Protein AF-A0A7V0QGI5-F1 (afdb_monomer)

Foldseek 3Di:
DDDPDPCQD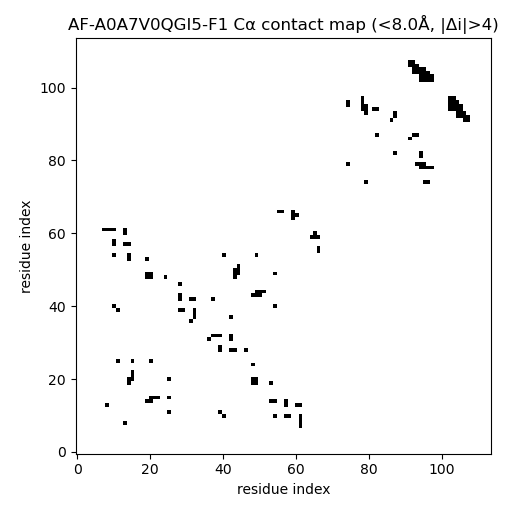DLLNLCCVVVLAHPVLQVVLVVVCVVPVDDSLVSCCVVVSHPPVSSVCSVCVSVVHDPDPPVPAPADPVQQVVDDPVRCVVQVWGFRDADPNDTDIDHPDPPPDD

Nearest PDB structures (foldseek):
  5htl-assembly1_B  TM=5.876E-01  e=6.084E-08  Vibrio cholerae
  8pdk-assembly1_A  TM=6.451E-01  e=2.195E-06  Thermus thermophilus HB27
  8pfa-assembly1_B  TM=6.471E-01  e=8.759E-06  Thermus thermophilus HB27
  8pe0-assembly1_B  TM=6.224E-01  e=6.395E-06  Thermus thermophilus HB27
  7lkm-assembly2_B  TM=5.351E-01  e=6.313E-04  Xanthomonas citri pv. citri str. 306

Solvent-accessible surface area (backbone atoms only — not comparable to full-atom values): 7055 Å² total; per-residue (Å²): 141,78,84,83,66,82,76,70,60,49,60,68,58,49,33,41,75,69,64,59,37,52,75,67,57,51,50,53,38,52,55,48,26,72,74,70,72,52,58,59,63,60,42,30,38,75,71,69,51,38,51,73,66,57,46,50,54,32,48,17,67,49,69,73,43,83,78,71,64,68,92,77,54,87,60,56,70,74,37,49,67,74,48,57,72,69,57,29,62,75,70,47,38,44,58,66,43,69,56,96,96,42,75,44,62,48,61,81,56,90,82,73,82,128

Secondary structure (DSSP, 8-state):
-------PPPHHHHHHHTTSS-HHHHHHHHHHHHHH---HHHHHHHTTSS-HHHHHHHHHHHHT-----GGG----HHHHTTS-HHHHHHTTEEEEEEETTEEEEEES-TT---

pLDDT: mean 78.29, std 15.88, range [40.0, 95.06]

Structure (mmCIF, N/CA/C/O backbone):
data_AF-A0A7V0QGI5-F1
#
_entry.id   AF-A0A7V0QGI5-F1
#
loop_
_atom_site.group_PDB
_atom_site.id
_atom_site.type_symbol
_atom_site.label_atom_id
_atom_site.label_alt_id
_atom_site.label_comp_id
_atom_site.label_asym_id
_atom_site.label_entity_id
_atom_site.label_seq_id
_atom_site.pdbx_PDB_ins_code
_atom_site.Cartn_x
_atom_site.Cartn_y
_atom_site.Cartn_z
_atom_site.occupancy
_atom_site.B_iso_or_equiv
_atom_site.auth_seq_id
_atom_site.auth_comp_id
_atom_site.auth_asym_id
_atom_site.auth_atom_id
_atom_site.pdbx_PDB_model_num
ATOM 1 N N . MET A 1 1 ? 14.543 4.431 30.306 1.00 47.09 1 MET A N 1
ATOM 2 C CA . MET A 1 1 ? 13.324 5.080 29.772 1.00 47.09 1 MET A CA 1
ATOM 3 C C . MET A 1 1 ? 13.818 6.060 28.722 1.00 47.09 1 MET A C 1
ATOM 5 O O . MET A 1 1 ? 14.496 6.996 29.104 1.00 47.09 1 MET A O 1
ATOM 9 N N . SER A 1 2 ? 13.704 5.833 27.423 1.00 40.06 2 SER A N 1
ATOM 10 C CA . SER A 1 2 ? 12.760 5.007 26.671 1.00 40.06 2 SER A CA 1
ATOM 11 C C . SER A 1 2 ? 13.480 4.412 25.463 1.00 40.06 2 SER A C 1
ATOM 13 O O . SER A 1 2 ? 14.389 5.036 24.927 1.00 40.06 2 SER A O 1
ATOM 15 N N . GLU A 1 3 ? 13.103 3.199 25.074 1.00 40.00 3 GLU A N 1
ATOM 16 C CA . GLU A 1 3 ? 13.612 2.577 23.857 1.00 40.00 3 GLU A CA 1
ATOM 17 C C . GLU A 1 3 ? 12.951 3.215 22.634 1.00 40.00 3 GLU A C 1
ATOM 19 O O . GLU A 1 3 ? 11.735 3.136 22.447 1.00 40.00 3 GLU A O 1
ATOM 24 N N . GLU A 1 4 ? 13.766 3.855 21.800 1.00 43.16 4 GLU A N 1
ATOM 25 C CA . GLU A 1 4 ? 13.405 4.310 20.461 1.00 43.16 4 GLU A CA 1
ATOM 26 C C . GLU A 1 4 ? 13.224 3.072 19.559 1.00 43.16 4 GLU A C 1
ATOM 28 O O . GLU A 1 4 ? 14.122 2.642 18.836 1.00 43.16 4 GLU A O 1
ATOM 33 N N . GLY A 1 5 ? 12.056 2.431 19.638 1.00 40.50 5 GLY A N 1
ATOM 34 C CA . GLY A 1 5 ? 11.693 1.347 18.731 1.00 40.50 5 GLY A CA 1
ATOM 35 C C . GLY A 1 5 ? 11.689 1.862 17.291 1.00 40.50 5 GLY A C 1
ATOM 36 O O . GLY A 1 5 ? 10.904 2.750 16.965 1.00 40.50 5 GLY A O 1
ATOM 37 N N . SER A 1 6 ? 12.574 1.312 16.451 1.00 42.00 6 SER A N 1
ATOM 38 C CA . SER A 1 6 ? 12.706 1.569 15.009 1.00 42.00 6 SER A CA 1
ATOM 39 C C . SER A 1 6 ? 11.341 1.837 14.359 1.00 42.00 6 SER A C 1
ATOM 41 O O . SER A 1 6 ? 10.531 0.927 14.156 1.00 42.00 6 SER A O 1
ATOM 43 N N . LYS A 1 7 ? 11.035 3.118 14.123 1.00 48.25 7 LYS A N 1
ATOM 44 C CA . LYS A 1 7 ? 9.681 3.587 13.815 1.00 48.25 7 LYS A CA 1
ATOM 45 C C . LYS A 1 7 ? 9.362 3.302 12.347 1.00 48.25 7 LYS A C 1
ATOM 47 O O . LYS A 1 7 ? 9.376 4.202 11.512 1.00 48.25 7 LYS A O 1
ATOM 52 N N . LYS A 1 8 ? 9.079 2.035 12.015 1.00 59.84 8 LYS A N 1
ATOM 53 C CA . LYS A 1 8 ? 8.385 1.690 10.765 1.00 59.84 8 LYS A CA 1
ATOM 54 C C . LYS A 1 8 ? 7.124 2.555 10.705 1.00 59.84 8 LYS A C 1
ATOM 56 O O . LYS A 1 8 ? 6.304 2.504 11.625 1.00 59.84 8 LYS A O 1
ATOM 61 N N . ARG A 1 9 ? 7.003 3.390 9.669 1.00 73.06 9 ARG A N 1
ATOM 62 C CA . ARG A 1 9 ? 5.862 4.302 9.502 1.00 73.06 9 ARG A CA 1
ATOM 63 C C . ARG A 1 9 ? 4.574 3.477 9.500 1.00 73.06 9 ARG A C 1
ATOM 65 O O . ARG A 1 9 ? 4.506 2.447 8.830 1.00 73.06 9 ARG A O 1
ATOM 72 N N . ARG A 1 10 ? 3.574 3.859 10.296 1.00 86.31 10 ARG A N 1
ATOM 73 C CA . ARG A 1 10 ? 2.300 3.128 10.344 1.00 86.31 10 ARG A CA 1
ATOM 74 C C . ARG A 1 10 ? 1.414 3.592 9.194 1.00 86.31 10 ARG A C 1
ATOM 76 O O . ARG A 1 10 ? 1.460 4.760 8.821 1.00 86.31 10 ARG A O 1
ATOM 83 N N . LEU A 1 11 ? 0.577 2.695 8.674 1.00 87.81 11 LEU A N 1
ATOM 84 C CA . LEU A 1 11 ? -0.364 3.000 7.592 1.00 87.81 11 LEU A CA 1
ATOM 85 C C . LEU A 1 11 ? -1.228 4.233 7.914 1.00 87.81 11 LEU A C 1
ATOM 87 O O . LEU A 1 11 ? -1.332 5.139 7.097 1.00 87.81 11 LEU A O 1
ATOM 91 N N . GLY A 1 12 ? -1.780 4.297 9.131 1.00 89.50 12 GLY A N 1
ATOM 92 C CA . GLY A 1 12 ? -2.590 5.433 9.582 1.00 89.50 12 GLY A CA 1
ATOM 93 C C . GLY A 1 12 ? -1.832 6.764 9.596 1.00 89.50 12 GLY A C 1
ATOM 94 O O . GLY A 1 12 ? -2.384 7.772 9.172 1.00 89.50 12 GLY A O 1
ATOM 95 N N . ASP A 1 13 ? -0.558 6.763 10.000 1.00 88.75 13 ASP A N 1
ATOM 96 C CA . ASP A 1 13 ? 0.273 7.976 10.015 1.00 88.75 13 ASP A CA 1
ATOM 97 C C . ASP A 1 13 ? 0.513 8.489 8.585 1.00 88.75 13 ASP A C 1
ATOM 99 O O . ASP A 1 13 ? 0.424 9.684 8.319 1.00 88.75 13 ASP A O 1
ATOM 103 N N . ILE A 1 14 ? 0.753 7.578 7.636 1.00 89.44 14 ILE A N 1
ATOM 104 C CA . ILE A 1 14 ? 0.976 7.919 6.223 1.00 89.44 14 ILE A CA 1
ATOM 105 C C . ILE A 1 14 ? -0.291 8.512 5.594 1.00 89.44 14 ILE A C 1
ATOM 107 O O . ILE A 1 14 ? -0.212 9.487 4.847 1.00 89.44 14 ILE A O 1
ATOM 111 N N . LEU A 1 15 ? -1.457 7.938 5.896 1.00 91.56 15 LEU A N 1
ATOM 112 C CA . LEU A 1 15 ? -2.739 8.420 5.379 1.00 91.56 15 LEU A CA 1
ATOM 113 C C . LEU A 1 15 ? -3.129 9.781 5.977 1.00 91.56 15 LEU A C 1
ATOM 115 O O . LEU A 1 15 ? -3.669 10.620 5.255 1.00 91.56 15 LEU A O 1
ATOM 119 N N . LEU A 1 16 ? -2.810 10.022 7.255 1.00 92.88 16 LEU A N 1
ATOM 120 C CA . LEU A 1 16 ? -2.966 11.328 7.905 1.00 92.88 16 LEU A CA 1
ATOM 121 C C . LEU A 1 16 ? -2.073 12.392 7.263 1.00 92.88 16 LEU A C 1
ATOM 123 O O . LEU A 1 16 ? -2.541 13.478 6.935 1.00 92.88 16 LEU A O 1
ATOM 127 N N . GLU A 1 17 ? -0.790 12.085 7.064 1.00 88.69 17 GLU A N 1
ATOM 128 C CA . GLU A 1 17 ? 0.163 13.019 6.454 1.00 88.69 17 GLU A CA 1
ATOM 129 C C . GLU A 1 17 ? -0.206 13.377 5.009 1.00 88.69 17 GLU A C 1
ATOM 131 O O . GLU A 1 17 ? 0.002 14.511 4.581 1.00 88.69 17 GLU A O 1
ATOM 136 N N . LYS A 1 18 ? -0.779 12.427 4.260 1.00 87.31 18 LYS A N 1
ATOM 137 C CA . LYS A 1 18 ? -1.290 12.658 2.901 1.00 87.31 18 LYS A CA 1
ATOM 138 C C . LYS A 1 18 ? -2.634 13.401 2.871 1.00 87.31 18 LYS A C 1
ATOM 140 O O . LYS A 1 18 ? -3.094 13.739 1.785 1.00 87.31 18 LYS A O 1
ATOM 145 N N . GLY A 1 19 ? -3.264 13.644 4.023 1.00 91.19 19 GLY A N 1
ATOM 146 C CA . GLY A 1 19 ? -4.575 14.292 4.114 1.00 91.19 19 GLY A CA 1
ATOM 147 C C . GLY A 1 19 ? -5.730 13.447 3.569 1.00 91.19 19 GLY A C 1
ATOM 148 O O . GLY A 1 19 ? -6.783 13.994 3.258 1.00 91.19 19 GLY A O 1
ATOM 149 N N . ILE A 1 20 ? -5.530 12.132 3.432 1.00 93.62 20 ILE A N 1
ATOM 150 C CA . ILE A 1 20 ? -6.548 11.195 2.928 1.00 93.62 20 ILE A CA 1
ATOM 151 C C . ILE A 1 20 ? -7.573 10.915 4.023 1.00 93.62 20 ILE A C 1
ATOM 153 O O . ILE A 1 20 ? -8.768 10.855 3.760 1.00 93.62 20 ILE A O 1
ATOM 157 N N . ILE A 1 21 ? -7.093 10.795 5.261 1.00 94.81 21 ILE A N 1
ATOM 158 C CA . ILE A 1 21 ? -7.927 10.662 6.452 1.00 94.81 21 ILE A CA 1
ATOM 159 C C . ILE A 1 21 ? -7.575 11.758 7.453 1.00 94.81 21 ILE A C 1
ATOM 161 O O . ILE A 1 21 ? -6.469 12.300 7.438 1.00 94.81 21 ILE A O 1
ATOM 165 N N . ASN A 1 22 ? -8.496 12.048 8.364 1.00 95.06 22 ASN A N 1
ATOM 166 C CA . ASN A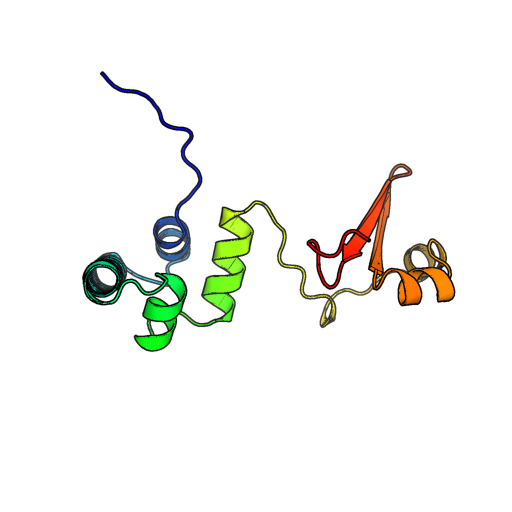 1 22 ? -8.253 12.895 9.527 1.00 95.06 22 ASN A CA 1
ATOM 167 C C . ASN A 1 22 ? -8.106 12.062 10.820 1.00 95.06 22 ASN A C 1
ATOM 169 O O . ASN A 1 22 ? -8.271 10.840 10.831 1.00 95.06 22 ASN A O 1
ATOM 173 N N . GLN A 1 23 ? -7.765 12.730 11.928 1.00 93.62 23 GLN A N 1
ATOM 174 C CA . GLN A 1 23 ? -7.550 12.076 13.228 1.00 93.62 23 GLN A CA 1
ATOM 175 C C . GLN A 1 23 ? -8.807 11.374 13.763 1.00 93.62 23 GLN A C 1
ATOM 177 O O . GLN A 1 23 ? -8.698 10.333 14.410 1.00 93.62 23 GLN A O 1
ATOM 182 N N . GLU A 1 24 ? -9.992 11.920 13.493 1.00 94.81 24 GLU A N 1
ATOM 183 C CA . GLU A 1 24 ? -11.264 11.351 13.949 1.00 94.81 24 GLU A CA 1
ATOM 184 C C . GLU A 1 24 ? -11.581 10.056 13.192 1.00 94.81 24 GLU A C 1
ATOM 186 O O . GLU A 1 24 ? -11.839 9.031 13.818 1.00 94.81 24 GLU A O 1
ATOM 191 N N . GLN A 1 25 ? -11.432 10.069 11.867 1.00 93.69 25 GLN A N 1
ATOM 192 C CA . GLN A 1 25 ? -11.602 8.906 10.992 1.00 93.69 25 GLN A CA 1
ATOM 193 C C . GLN A 1 25 ? -10.605 7.791 11.319 1.00 93.69 25 GLN A C 1
ATOM 195 O O . GLN A 1 25 ? -10.971 6.616 11.368 1.00 93.69 25 GLN A O 1
ATOM 200 N N . LEU A 1 26 ? -9.340 8.142 11.586 1.00 94.56 26 LEU A N 1
ATOM 201 C CA . LEU A 1 26 ? -8.345 7.157 12.010 1.00 94.56 26 LEU A CA 1
ATOM 202 C C . LEU A 1 26 ? -8.734 6.521 13.348 1.00 94.56 26 LEU A C 1
ATOM 204 O O . LEU A 1 26 ? -8.616 5.307 13.515 1.00 94.56 26 LEU A O 1
ATOM 208 N N . LYS A 1 27 ? -9.191 7.330 14.308 1.00 94.44 27 LYS A N 1
ATOM 209 C CA . LYS A 1 27 ? -9.618 6.834 15.617 1.00 94.44 27 LYS A CA 1
ATOM 210 C C . LYS A 1 27 ? -10.810 5.887 15.486 1.00 94.44 27 LYS A C 1
ATOM 212 O O . LYS A 1 27 ? -10.774 4.806 16.069 1.00 94.44 27 LYS A O 1
ATOM 217 N N . GLU A 1 28 ? -11.815 6.263 14.703 1.00 94.44 28 GLU A N 1
ATOM 218 C CA . GLU A 1 28 ? -12.996 5.438 14.436 1.00 94.44 28 GLU A CA 1
ATOM 219 C C . GLU A 1 28 ? -12.611 4.087 13.817 1.00 94.44 28 GLU A C 1
ATOM 221 O O . GLU A 1 28 ? -12.990 3.029 14.327 1.00 94.44 28 GLU A O 1
ATOM 226 N N . ALA A 1 29 ? -11.759 4.101 12.789 1.00 93.12 29 ALA A N 1
ATOM 227 C CA . ALA A 1 29 ? -11.288 2.879 12.144 1.00 93.12 29 ALA A CA 1
ATOM 228 C C . ALA A 1 29 ? -10.463 1.982 13.088 1.00 93.12 29 ALA A C 1
ATOM 230 O O . ALA A 1 29 ? -10.570 0.757 13.031 1.00 93.12 29 ALA A O 1
ATOM 231 N N . LEU A 1 30 ? -9.667 2.564 13.995 1.00 92.88 30 LEU A N 1
ATOM 232 C CA . LEU A 1 30 ? -8.914 1.816 15.012 1.00 92.88 30 LEU A CA 1
ATOM 233 C C . LEU A 1 30 ? -9.816 1.209 16.095 1.00 92.88 30 LEU A C 1
ATOM 235 O O . LEU A 1 30 ? -9.521 0.128 16.612 1.00 92.88 30 LEU A O 1
ATOM 239 N N . GLU A 1 31 ? -10.898 1.890 16.470 1.00 94.62 31 GLU A N 1
ATOM 240 C CA . GLU A 1 31 ? -11.894 1.340 17.391 1.00 94.62 31 GLU A CA 1
ATOM 241 C C . GLU A 1 31 ? -12.627 0.155 16.761 1.00 94.62 31 GLU A C 1
ATOM 243 O O . GLU A 1 31 ? -12.790 -0.878 17.413 1.00 94.62 31 GLU A O 1
ATOM 248 N N . GLU A 1 32 ? -12.995 0.260 15.485 1.00 92.25 32 GLU A N 1
ATOM 249 C CA . GLU A 1 32 ? -13.634 -0.839 14.761 1.00 92.25 32 GLU A CA 1
ATOM 250 C C . GLU A 1 32 ? -12.672 -2.001 14.494 1.00 92.25 32 GLU A C 1
ATOM 252 O O . GLU A 1 32 ? -13.052 -3.169 14.595 1.00 92.25 32 GLU A O 1
ATOM 257 N N . GLN A 1 33 ? -11.393 -1.714 14.248 1.00 91.50 33 GLN A N 1
ATOM 258 C CA . GLN A 1 33 ? -10.353 -2.736 14.135 1.00 91.50 33 GLN A CA 1
ATOM 259 C C . GLN A 1 33 ? -10.257 -3.586 15.402 1.00 91.50 33 GLN A C 1
ATOM 261 O O . GLN A 1 33 ? -10.162 -4.810 15.317 1.00 91.50 33 GLN A O 1
ATOM 266 N N . LYS A 1 34 ? -10.322 -2.960 16.583 1.00 90.25 34 LYS A N 1
ATOM 267 C CA . LYS A 1 34 ? -10.285 -3.685 17.862 1.00 90.25 34 LYS A CA 1
ATOM 268 C C . LYS A 1 34 ? -11.499 -4.589 18.066 1.00 90.25 34 LYS A C 1
ATOM 270 O O . LYS A 1 34 ? -11.368 -5.613 18.727 1.00 90.25 34 LYS A O 1
ATOM 275 N 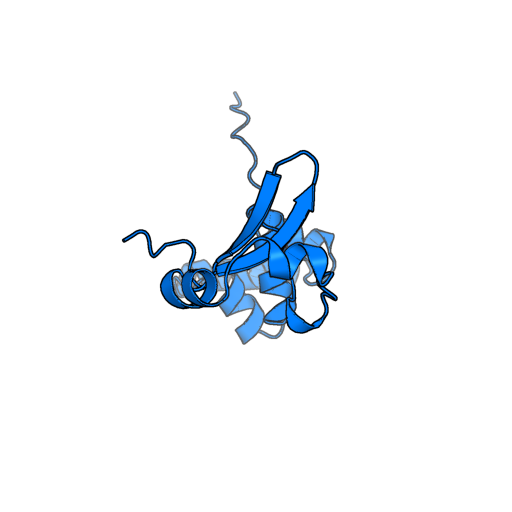N . LYS A 1 35 ? -12.662 -4.210 17.531 1.00 90.88 35 LYS A N 1
ATOM 276 C CA . LYS A 1 35 ? -13.911 -4.978 17.658 1.00 90.88 35 LYS A CA 1
ATOM 277 C C . LYS A 1 35 ? -13.992 -6.124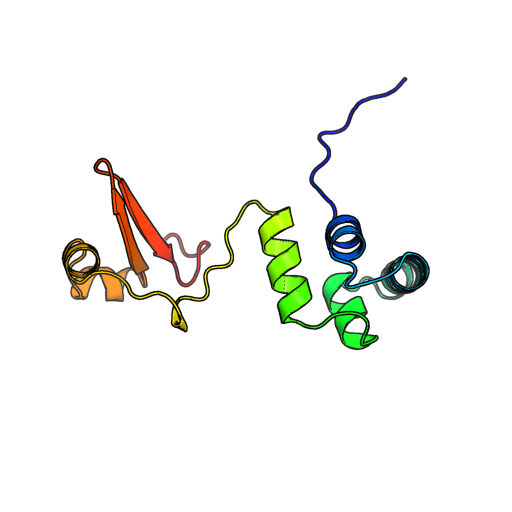 16.654 1.00 90.88 35 LYS A C 1
ATOM 279 O O . LYS A 1 35 ? -14.410 -7.218 17.012 1.00 90.88 35 LYS A O 1
ATOM 284 N N . SER A 1 36 ? -13.604 -5.862 15.408 1.00 88.88 36 SER A N 1
ATOM 285 C CA . SER A 1 36 ? -13.789 -6.783 14.282 1.00 88.88 36 SER A CA 1
ATOM 286 C C . SER A 1 36 ? -12.579 -7.678 14.005 1.00 88.88 36 SER A C 1
ATOM 288 O O . SER A 1 36 ? -12.727 -8.717 13.367 1.00 88.88 36 SER A O 1
ATOM 290 N N . GLY A 1 37 ? -11.377 -7.279 14.435 1.00 87.00 37 GLY A N 1
ATOM 291 C CA . GLY A 1 37 ? -10.121 -7.951 14.086 1.00 87.00 37 GLY A CA 1
ATOM 292 C C . GLY A 1 37 ? -9.688 -7.765 12.625 1.00 87.00 37 GLY A C 1
ATOM 293 O O . GLY A 1 37 ? -8.701 -8.365 12.204 1.00 87.00 37 GLY A O 1
ATOM 294 N N . ARG A 1 38 ? -10.404 -6.945 11.844 1.00 89.56 38 ARG A N 1
ATOM 295 C CA . ARG A 1 38 ? -10.120 -6.704 10.422 1.00 89.56 38 ARG A CA 1
ATOM 296 C C . ARG A 1 38 ? -8.899 -5.805 10.222 1.00 89.56 38 ARG A C 1
ATOM 298 O O . ARG A 1 38 ? -8.457 -5.084 11.121 1.00 89.56 38 ARG A O 1
ATOM 305 N N . LEU A 1 39 ? -8.344 -5.825 9.012 1.00 90.44 39 LEU A N 1
ATOM 306 C CA . LEU A 1 39 ? -7.222 -4.961 8.653 1.00 90.44 39 LEU A CA 1
ATOM 307 C C . LEU A 1 39 ? -7.666 -3.493 8.585 1.00 90.44 39 LEU A C 1
ATOM 309 O O . LEU A 1 39 ? -8.733 -3.177 8.064 1.00 90.44 39 LEU A O 1
ATOM 313 N N . LEU A 1 40 ? -6.815 -2.584 9.070 1.00 91.06 40 LEU A N 1
ATOM 314 C CA . LEU A 1 40 ? -7.109 -1.146 9.097 1.00 91.06 40 LEU A CA 1
ATOM 315 C C . LEU A 1 40 ? -7.430 -0.599 7.696 1.00 91.06 40 LEU A C 1
ATOM 317 O O . LEU A 1 40 ? -8.377 0.160 7.544 1.00 91.06 40 LEU A O 1
ATOM 321 N N . GLY A 1 41 ? -6.673 -1.012 6.674 1.00 90.44 41 GLY A N 1
ATOM 322 C CA . GLY A 1 41 ? -6.907 -0.584 5.292 1.00 90.44 41 GLY A CA 1
ATOM 323 C C . GLY A 1 41 ? -8.281 -1.003 4.760 1.00 90.44 41 GLY A C 1
ATOM 324 O O . GLY A 1 41 ? -8.983 -0.184 4.180 1.00 90.44 41 GLY A O 1
ATOM 325 N N . GLU A 1 42 ? -8.710 -2.240 5.025 1.00 92.12 42 GLU A N 1
ATOM 326 C CA . GLU A 1 42 ? -10.045 -2.713 4.630 1.00 92.12 42 GLU A CA 1
ATOM 327 C C . GLU A 1 42 ? -11.162 -1.936 5.324 1.00 92.12 42 GLU A C 1
ATOM 329 O O . GLU A 1 42 ? -12.190 -1.645 4.713 1.00 92.12 42 GLU A O 1
ATOM 334 N N . LEU A 1 43 ? -10.969 -1.611 6.606 1.00 94.44 43 LEU A N 1
ATOM 335 C CA . LEU A 1 43 ? -11.939 -0.841 7.376 1.00 94.44 43 LEU A CA 1
ATOM 336 C C . LEU A 1 43 ? -12.080 0.570 6.815 1.00 94.44 43 LEU A C 1
ATOM 338 O O . LEU A 1 43 ? -13.201 0.986 6.536 1.00 94.44 43 LEU A O 1
ATOM 342 N N . LEU A 1 44 ? -10.960 1.245 6.551 1.00 93.38 44 LEU A N 1
ATOM 343 C CA . LEU A 1 44 ? -10.937 2.577 5.944 1.00 93.38 44 LEU A CA 1
ATOM 344 C C . LEU A 1 44 ? -11.624 2.609 4.571 1.00 93.38 44 LEU A C 1
ATOM 346 O O . LEU A 1 44 ? -12.346 3.562 4.286 1.00 93.38 44 LEU A O 1
ATOM 350 N N . ILE A 1 45 ? -11.469 1.558 3.758 1.00 94.44 45 ILE A N 1
ATOM 351 C CA . ILE A 1 45 ? -12.195 1.419 2.486 1.00 94.44 45 ILE A CA 1
ATOM 352 C C . ILE A 1 45 ? -13.689 1.201 2.735 1.00 94.44 45 ILE A C 1
ATOM 354 O O . ILE A 1 45 ? -14.522 1.888 2.150 1.00 94.44 45 ILE A O 1
ATOM 358 N N . SER A 1 46 ? -14.048 0.278 3.632 1.00 91.62 46 SER A N 1
ATOM 359 C CA . SER A 1 46 ? -15.454 -0.045 3.910 1.00 91.62 46 SER A CA 1
ATOM 360 C C . SER A 1 46 ? -16.239 1.113 4.534 1.00 91.62 46 SER A C 1
ATOM 362 O O . SER A 1 46 ? -17.441 1.223 4.315 1.00 91.62 46 SER A O 1
ATOM 364 N N . MET A 1 47 ? -15.553 1.985 5.275 1.00 91.56 47 MET A N 1
ATOM 365 C CA . MET A 1 47 ? -16.101 3.207 5.867 1.00 91.56 47 MET A CA 1
ATOM 366 C C . MET A 1 47 ? -16.130 4.383 4.877 1.00 91.56 47 MET A C 1
ATOM 368 O O . MET A 1 47 ? -16.664 5.440 5.198 1.00 91.56 47 MET A O 1
ATOM 372 N N . GLY A 1 48 ? -15.556 4.222 3.679 1.00 92.50 48 GLY A N 1
ATOM 373 C CA . GLY A 1 48 ? -15.467 5.279 2.671 1.00 92.50 48 GLY A CA 1
ATOM 374 C C . GLY A 1 48 ? -14.467 6.388 3.013 1.00 92.50 48 GLY A C 1
ATOM 375 O O . GLY A 1 48 ? -14.544 7.470 2.437 1.00 92.50 48 GLY A O 1
ATOM 376 N N . PHE A 1 49 ? -13.543 6.146 3.947 1.00 94.31 49 PHE A N 1
ATOM 377 C CA . PHE A 1 49 ? -12.530 7.121 4.369 1.00 94.31 49 PHE A CA 1
ATOM 378 C C . PHE A 1 49 ? -11.305 7.137 3.451 1.00 94.31 49 PHE A C 1
ATOM 380 O O . PHE A 1 49 ? -10.617 8.147 3.381 1.00 94.31 49 PHE A O 1
ATOM 387 N N . ALA A 1 50 ? -11.023 6.039 2.750 1.00 93.31 50 ALA A N 1
ATOM 388 C CA . ALA A 1 50 ? -9.931 5.949 1.784 1.00 93.31 50 ALA A CA 1
ATOM 389 C C . ALA A 1 50 ? -10.323 5.043 0.610 1.00 93.31 50 ALA A C 1
ATOM 391 O O . ALA A 1 50 ? -11.110 4.113 0.778 1.00 93.31 50 ALA A O 1
ATOM 392 N N . SER A 1 51 ? -9.760 5.276 -0.576 1.00 91.56 51 SER A N 1
ATOM 393 C CA . SER A 1 51 ? -9.910 4.353 -1.706 1.00 91.56 51 SER A CA 1
ATOM 394 C C . SER A 1 51 ? -8.894 3.207 -1.646 1.00 91.56 51 SER A C 1
ATOM 396 O O . SER A 1 51 ? -7.867 3.291 -0.975 1.00 91.56 51 SER A O 1
ATOM 398 N N . GLU A 1 52 ? -9.134 2.132 -2.398 1.00 89.12 52 GLU A N 1
ATOM 399 C CA . GLU A 1 52 ? -8.166 1.034 -2.539 1.00 89.12 52 GLU A CA 1
ATOM 400 C C . GLU A 1 52 ? -6.804 1.530 -3.049 1.00 89.12 52 GLU A C 1
ATOM 402 O O . GLU A 1 52 ? -5.755 1.120 -2.553 1.00 89.12 52 GLU A O 1
ATOM 407 N N . LYS A 1 53 ? -6.823 2.495 -3.975 1.00 87.12 53 LYS A N 1
ATOM 408 C CA . LYS A 1 53 ? -5.619 3.142 -4.497 1.00 87.12 53 LYS A CA 1
ATOM 409 C C . LYS A 1 53 ? -4.841 3.870 -3.397 1.00 87.12 53 LYS A C 1
ATOM 411 O O . LYS A 1 53 ? -3.624 3.728 -3.321 1.00 87.12 53 LYS A O 1
ATOM 416 N N . ASP A 1 54 ? -5.535 4.604 -2.533 1.00 90.12 54 ASP A N 1
ATOM 417 C CA . ASP A 1 54 ? -4.924 5.337 -1.418 1.00 90.12 54 ASP A CA 1
ATOM 418 C C . ASP A 1 54 ? -4.231 4.394 -0.431 1.00 90.12 54 ASP A C 1
ATOM 420 O O . ASP A 1 54 ? -3.108 4.653 0.015 1.00 90.12 54 ASP A O 1
ATOM 424 N N . ILE A 1 55 ? -4.885 3.270 -0.121 1.00 91.12 55 ILE A N 1
ATOM 425 C CA . ILE A 1 55 ? -4.322 2.231 0.742 1.00 91.12 55 ILE A CA 1
ATOM 426 C C . ILE A 1 55 ? -3.087 1.602 0.092 1.00 91.12 55 ILE A C 1
ATOM 428 O O . ILE A 1 55 ? -2.059 1.477 0.758 1.00 91.12 55 ILE A O 1
ATOM 432 N N . LEU A 1 56 ? -3.145 1.259 -1.198 1.00 84.25 56 LEU A N 1
ATOM 433 C CA . LEU A 1 56 ? -2.009 0.694 -1.932 1.00 84.25 56 LEU A CA 1
ATOM 434 C C . LEU A 1 56 ? -0.810 1.648 -1.964 1.00 84.25 56 LEU A C 1
ATOM 436 O O . LEU A 1 56 ? 0.309 1.239 -1.651 1.00 84.25 56 LEU A O 1
ATOM 440 N N . GLU A 1 57 ? -1.026 2.927 -2.276 1.00 84.62 57 GLU A N 1
ATOM 441 C CA . GLU A 1 57 ? 0.040 3.932 -2.264 1.00 84.62 57 GLU A CA 1
ATOM 442 C C . GLU A 1 57 ? 0.665 4.083 -0.870 1.00 84.62 57 GLU A C 1
ATOM 444 O O . GLU A 1 57 ? 1.890 4.146 -0.733 1.00 84.62 57 GLU A O 1
ATOM 449 N N . ALA A 1 58 ? -0.159 4.115 0.181 1.00 86.75 58 ALA A N 1
ATOM 450 C CA . ALA A 1 58 ? 0.322 4.229 1.552 1.00 86.75 58 ALA A CA 1
ATOM 451 C C . ALA A 1 58 ? 1.083 2.973 2.018 1.00 86.75 58 ALA A C 1
ATOM 453 O O . ALA A 1 58 ? 2.093 3.096 2.715 1.00 86.75 58 ALA A O 1
ATOM 454 N N . LEU A 1 59 ? 0.667 1.778 1.588 1.00 83.06 59 LEU A N 1
ATOM 455 C CA . LEU A 1 59 ? 1.394 0.523 1.818 1.00 83.06 59 LEU A CA 1
ATOM 456 C C . LEU A 1 59 ? 2.742 0.492 1.084 1.00 83.06 59 LEU A C 1
ATOM 458 O O . LEU A 1 59 ? 3.735 0.017 1.644 1.00 83.06 59 LEU A O 1
ATOM 462 N N . GLY A 1 60 ? 2.816 1.050 -0.126 1.00 76.62 60 GLY A N 1
ATOM 463 C CA . GLY A 1 60 ? 4.080 1.244 -0.841 1.00 76.62 60 GLY A CA 1
ATOM 464 C C . GLY A 1 60 ? 5.065 2.094 -0.037 1.00 76.62 60 GLY A C 1
ATOM 465 O O . GLY A 1 60 ? 6.192 1.678 0.238 1.00 76.62 60 GLY A O 1
ATOM 466 N N . VAL A 1 61 ? 4.598 3.245 0.460 1.00 78.88 61 VAL A N 1
ATOM 467 C CA . VAL A 1 61 ? 5.392 4.126 1.336 1.00 78.88 61 VAL A CA 1
ATOM 468 C C . VAL A 1 61 ? 5.799 3.420 2.636 1.00 78.88 61 VAL A C 1
ATOM 470 O O . VAL A 1 61 ? 6.928 3.583 3.094 1.00 78.88 61 VAL A O 1
ATOM 473 N N . GLN A 1 62 ? 4.908 2.621 3.229 1.00 76.94 62 GLN A N 1
ATOM 474 C CA . GLN A 1 62 ? 5.174 1.891 4.472 1.00 76.94 62 GLN A CA 1
ATOM 475 C C . GLN A 1 62 ? 6.250 0.810 4.312 1.00 76.94 62 GLN A C 1
ATOM 477 O O . GLN A 1 62 ? 7.062 0.606 5.216 1.00 76.94 62 GLN A O 1
ATOM 482 N N . THR A 1 63 ? 6.231 0.091 3.191 1.00 70.25 63 THR A N 1
ATOM 483 C CA . THR A 1 63 ? 7.130 -1.044 2.934 1.00 70.25 63 THR A CA 1
ATOM 484 C C . THR A 1 63 ? 8.446 -0.628 2.280 1.00 70.25 63 THR A C 1
ATOM 486 O O . THR A 1 63 ? 9.355 -1.447 2.191 1.00 70.25 63 THR A O 1
ATOM 489 N N . GLY A 1 64 ? 8.569 0.630 1.840 1.00 62.34 64 GLY A N 1
ATOM 490 C CA . GLY A 1 64 ? 9.690 1.076 1.010 1.00 62.34 64 GLY A CA 1
ATOM 491 C C . GLY A 1 64 ? 9.642 0.497 -0.408 1.00 62.34 64 GLY A C 1
ATOM 492 O O . GLY A 1 64 ? 10.619 0.602 -1.144 1.00 62.34 64 GLY A O 1
ATOM 493 N N . THR A 1 65 ? 8.514 -0.109 -0.791 1.00 55.72 65 THR A N 1
ATOM 494 C CA . THR A 1 65 ? 8.298 -0.690 -2.115 1.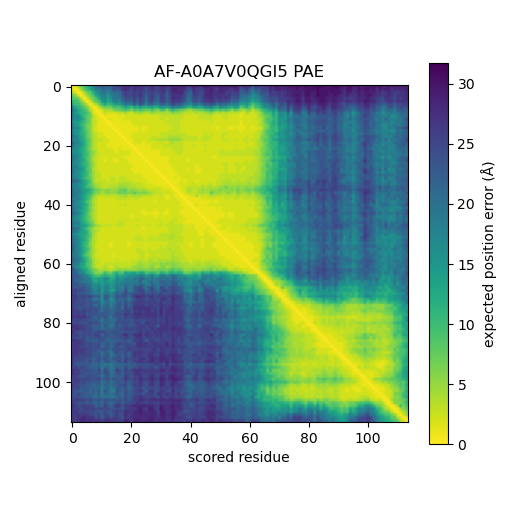00 55.72 65 THR A CA 1
ATOM 495 C C . THR A 1 65 ? 7.639 0.358 -2.997 1.00 55.72 65 THR A C 1
ATOM 497 O O . THR A 1 65 ? 6.576 0.888 -2.669 1.00 55.72 65 THR A O 1
ATOM 500 N N . THR A 1 66 ? 8.246 0.675 -4.135 1.00 51.31 66 THR A N 1
ATOM 501 C CA . THR A 1 66 ? 7.597 1.536 -5.124 1.00 51.31 66 THR A CA 1
ATOM 502 C C . THR A 1 66 ? 6.430 0.769 -5.744 1.00 51.31 66 THR A C 1
ATOM 504 O O . THR A 1 66 ? 6.637 -0.238 -6.416 1.00 51.31 66 THR A O 1
ATOM 507 N N . VAL A 1 67 ? 5.199 1.236 -5.525 1.00 50.19 67 VAL A N 1
ATOM 508 C CA . VAL A 1 67 ? 4.038 0.757 -6.285 1.00 50.19 67 VAL A CA 1
ATOM 509 C C . VAL A 1 67 ? 4.166 1.340 -7.686 1.00 50.19 67 VAL A C 1
ATOM 511 O O . VAL A 1 67 ? 3.934 2.529 -7.901 1.00 50.19 67 VAL A O 1
ATOM 514 N N . ILE A 1 68 ? 4.628 0.516 -8.622 1.00 56.19 68 ILE A N 1
ATOM 515 C CA . ILE A 1 68 ? 4.800 0.893 -10.021 1.00 56.19 68 ILE A CA 1
ATOM 516 C C . ILE A 1 68 ? 3.550 0.458 -10.778 1.00 56.19 68 ILE A C 1
ATOM 518 O O . ILE A 1 68 ? 3.265 -0.732 -10.893 1.00 56.19 68 ILE A O 1
ATOM 522 N N . ASP A 1 69 ? 2.818 1.426 -11.325 1.00 56.91 69 ASP A N 1
ATOM 523 C CA . ASP A 1 69 ? 1.795 1.150 -12.331 1.00 56.91 69 ASP A CA 1
ATOM 524 C C . ASP A 1 69 ? 2.498 0.854 -13.662 1.00 56.91 69 ASP A C 1
ATOM 526 O O . ASP A 1 69 ? 2.855 1.763 -14.417 1.00 56.91 69 ASP A O 1
ATOM 530 N N . LEU A 1 70 ? 2.729 -0.434 -13.929 1.00 55.84 70 LEU A N 1
ATOM 531 C CA . LEU A 1 70 ? 3.381 -0.913 -15.153 1.00 55.84 70 LEU A CA 1
ATOM 532 C C . LEU A 1 70 ? 2.635 -0.472 -16.423 1.00 55.84 70 LEU A C 1
ATOM 534 O O . LEU A 1 70 ? 3.249 -0.353 -17.476 1.00 55.84 70 LEU A O 1
ATOM 538 N N . SER A 1 71 ? 1.338 -0.169 -16.328 1.00 55.25 71 SER A N 1
ATOM 539 C CA . SER A 1 71 ? 0.501 0.274 -17.454 1.00 55.25 71 SER A CA 1
ATOM 540 C C . SER A 1 71 ? 0.847 1.683 -17.945 1.00 55.25 71 SER A C 1
ATOM 542 O O . SER A 1 71 ? 0.469 2.057 -19.053 1.00 55.25 71 SER A O 1
ATOM 544 N N . LYS A 1 72 ? 1.528 2.484 -17.115 1.00 53.62 72 LYS A N 1
ATOM 545 C CA . LYS A 1 72 ? 1.949 3.859 -17.438 1.00 53.62 72 LYS A CA 1
ATOM 546 C C . LYS A 1 72 ? 3.447 3.983 -17.705 1.00 53.62 72 LYS A C 1
ATOM 548 O O . LYS A 1 72 ? 3.937 5.091 -17.907 1.00 53.62 72 LYS A O 1
ATOM 553 N N . MET A 1 73 ? 4.175 2.872 -17.658 1.00 63.84 73 MET A N 1
ATOM 554 C CA . MET A 1 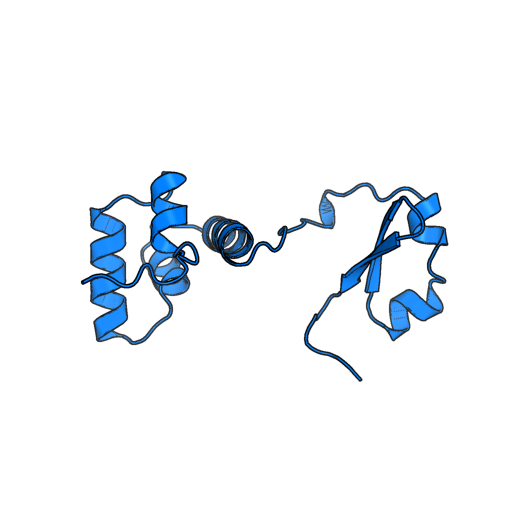73 ? 5.615 2.860 -17.843 1.00 63.84 73 MET A CA 1
ATOM 555 C C . MET A 1 73 ? 5.938 2.565 -19.307 1.00 63.84 73 MET A C 1
ATOM 557 O O . MET A 1 73 ? 5.696 1.465 -19.796 1.00 63.84 73 MET A O 1
ATOM 561 N N . GLU A 1 74 ? 6.516 3.542 -20.001 1.00 61.59 74 GLU A N 1
ATOM 562 C CA . GLU A 1 74 ? 7.186 3.277 -21.271 1.00 61.59 74 GLU A CA 1
ATOM 563 C C . GLU A 1 74 ? 8.544 2.647 -20.963 1.00 61.59 74 GLU A C 1
ATOM 565 O O . GLU A 1 74 ? 9.480 3.320 -20.533 1.00 61.59 74 GLU A O 1
ATOM 570 N N . ILE A 1 75 ? 8.627 1.327 -21.114 1.00 75.12 75 ILE A N 1
ATOM 571 C CA . ILE A 1 75 ? 9.878 0.592 -20.941 1.00 75.12 75 ILE A CA 1
ATOM 572 C C . ILE A 1 75 ? 10.645 0.679 -22.265 1.00 75.12 75 ILE A C 1
ATOM 574 O O . ILE A 1 75 ? 10.116 0.240 -23.290 1.00 75.12 75 ILE A O 1
ATOM 578 N N . PRO A 1 76 ? 11.880 1.212 -22.276 1.00 77.69 76 PRO A N 1
ATOM 579 C CA . PRO A 1 76 ? 12.677 1.276 -23.488 1.00 77.69 76 PRO A CA 1
ATOM 580 C C . PRO A 1 76 ? 12.903 -0.112 -24.095 1.00 77.69 76 PRO A C 1
ATOM 582 O O . PRO A 1 76 ? 13.188 -1.089 -23.400 1.00 77.69 76 PRO A O 1
ATOM 585 N N . ASP A 1 77 ? 12.852 -0.183 -25.420 1.00 78.19 77 ASP A N 1
ATOM 586 C CA . ASP A 1 77 ? 13.063 -1.401 -26.210 1.00 78.19 77 ASP A CA 1
ATOM 587 C C . ASP A 1 77 ? 14.373 -2.132 -25.858 1.00 78.19 77 ASP A C 1
ATOM 589 O O . ASP A 1 77 ? 14.458 -3.360 -25.880 1.00 78.19 77 ASP A O 1
ATOM 593 N N . GLU A 1 78 ? 15.411 -1.365 -25.532 1.00 80.56 78 GLU A N 1
ATOM 594 C CA . GLU A 1 78 ? 16.726 -1.851 -25.104 1.00 80.56 78 GLU A CA 1
ATOM 595 C C . GLU A 1 78 ? 16.696 -2.590 -23.760 1.00 80.56 78 GLU A C 1
ATOM 597 O O . GLU A 1 78 ? 17.470 -3.528 -23.579 1.00 80.56 78 GLU A O 1
ATOM 602 N N . VAL A 1 79 ? 15.778 -2.223 -22.858 1.00 82.12 79 VAL A N 1
ATOM 603 C CA . VAL A 1 79 ? 15.556 -2.880 -21.561 1.00 82.12 79 VAL A CA 1
ATOM 604 C C . VAL A 1 79 ? 14.776 -4.179 -21.757 1.00 82.12 79 VAL A C 1
ATOM 606 O O . VAL A 1 79 ? 15.151 -5.212 -21.206 1.00 82.12 79 VAL A O 1
ATOM 609 N N . ILE A 1 80 ? 13.744 -4.165 -22.611 1.00 81.38 80 ILE A N 1
ATOM 610 C CA . ILE A 1 80 ? 12.978 -5.370 -22.972 1.00 81.38 80 ILE A CA 1
ATOM 611 C C . ILE A 1 80 ? 13.888 -6.431 -23.601 1.00 81.38 80 ILE A C 1
ATOM 613 O O . ILE A 1 80 ? 13.767 -7.616 -23.296 1.00 81.38 80 ILE A O 1
ATOM 617 N N . LYS A 1 81 ? 14.843 -6.010 -24.437 1.00 83.12 81 LYS A N 1
ATOM 618 C CA . LYS A 1 81 ? 15.798 -6.905 -25.108 1.00 83.12 81 LYS A CA 1
ATOM 619 C C . LYS A 1 81 ? 16.847 -7.516 -24.173 1.00 83.12 81 LYS A C 1
ATOM 621 O O . LYS A 1 81 ? 17.490 -8.479 -24.586 1.00 83.12 81 LYS A O 1
ATOM 626 N N . GLN A 1 82 ? 16.999 -7.028 -22.936 1.00 83.44 82 GLN A N 1
ATOM 627 C CA . GLN A 1 82 ? 17.917 -7.634 -21.957 1.00 83.44 82 GLN A CA 1
ATOM 628 C C . GLN A 1 82 ? 17.453 -9.019 -21.496 1.00 83.44 82 GLN A C 1
ATOM 630 O O . GLN A 1 82 ? 18.274 -9.840 -21.091 1.00 83.44 82 GLN A O 1
ATOM 635 N N . VAL A 1 83 ? 16.146 -9.300 -21.563 1.00 80.75 83 VAL A N 1
ATOM 636 C CA . VAL A 1 83 ? 15.582 -10.591 -21.156 1.00 80.75 83 VAL A CA 1
ATOM 637 C C . VAL A 1 83 ? 14.910 -11.257 -22.355 1.00 80.75 83 VAL A C 1
ATOM 639 O O . VAL A 1 83 ? 13.932 -10.732 -22.886 1.00 80.75 83 VAL A O 1
ATOM 642 N N . PRO A 1 84 ? 15.369 -12.447 -22.778 1.00 84.88 84 PRO A N 1
ATOM 643 C CA . PRO A 1 84 ? 14.675 -13.220 -23.797 1.00 84.88 84 PRO A CA 1
ATOM 644 C C . PRO A 1 84 ? 13.217 -13.484 -23.405 1.00 84.88 84 PRO A C 1
ATOM 646 O O . PRO A 1 84 ? 12.928 -13.904 -22.285 1.00 84.88 84 PRO A O 1
ATOM 649 N N . ALA A 1 85 ? 12.291 -13.311 -24.350 1.00 81.12 85 ALA A N 1
ATOM 650 C CA . ALA A 1 85 ? 10.855 -13.460 -24.095 1.00 81.12 85 ALA A CA 1
ATOM 651 C C . ALA A 1 85 ? 10.466 -14.840 -23.525 1.00 81.12 85 ALA A C 1
ATOM 653 O O . ALA A 1 85 ? 9.483 -14.959 -22.796 1.00 81.12 85 ALA A O 1
ATOM 654 N N . SER A 1 86 ? 11.233 -15.886 -23.844 1.00 82.38 86 SER A N 1
ATOM 655 C CA . SER A 1 86 ? 11.072 -17.224 -23.267 1.00 82.38 86 SER A CA 1
ATOM 656 C C . SER A 1 86 ? 11.337 -17.238 -21.759 1.00 82.38 86 SER A C 1
ATOM 658 O O . SER A 1 86 ? 10.530 -17.781 -21.012 1.00 82.38 86 SER A O 1
ATOM 660 N N . LEU A 1 87 ? 12.416 -16.595 -21.306 1.00 79.25 87 LEU A N 1
ATOM 661 C CA . LEU A 1 87 ? 12.767 -16.470 -19.889 1.00 79.25 87 LEU A CA 1
ATOM 662 C C . LEU A 1 87 ? 11.766 -15.588 -19.140 1.00 79.25 87 LEU A C 1
ATOM 664 O O . LEU A 1 87 ? 11.300 -15.979 -18.074 1.00 79.25 87 LEU A O 1
ATOM 668 N N . ALA A 1 88 ? 11.374 -14.456 -19.730 1.00 79.81 88 ALA A N 1
ATOM 669 C CA . ALA A 1 88 ? 10.375 -13.560 -19.147 1.00 79.81 88 ALA A CA 1
ATOM 670 C C . ALA A 1 88 ? 9.047 -14.283 -18.855 1.00 79.81 88 ALA A C 1
ATOM 672 O O . ALA A 1 88 ? 8.476 -14.124 -17.779 1.00 79.81 88 ALA A O 1
ATOM 673 N N . LYS A 1 89 ? 8.591 -15.141 -19.779 1.00 77.69 89 LYS A N 1
ATOM 674 C CA . LYS A 1 89 ? 7.370 -15.946 -19.607 1.00 77.69 89 LYS A CA 1
ATOM 675 C C . LYS A 1 89 ? 7.517 -17.062 -18.577 1.00 77.69 89 LYS A C 1
ATOM 677 O O . LYS A 1 89 ? 6.586 -17.287 -17.815 1.00 77.69 89 LYS A O 1
ATOM 682 N N . VAL A 1 90 ? 8.651 -17.765 -18.566 1.00 78.25 90 VAL A N 1
ATOM 683 C CA . VAL A 1 90 ? 8.889 -18.883 -17.634 1.00 78.25 90 VAL A CA 1
ATOM 684 C C . VAL A 1 90 ? 8.951 -18.391 -16.191 1.00 78.25 90 VAL A C 1
ATOM 686 O O . VAL A 1 90 ? 8.339 -18.994 -15.317 1.00 78.25 90 VAL A O 1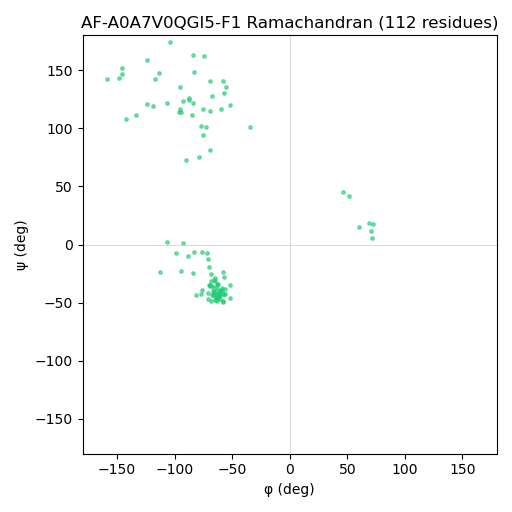
ATOM 689 N N . TYR A 1 91 ? 9.649 -17.281 -15.956 1.00 73.81 91 TYR A N 1
ATOM 690 C CA . TYR A 1 91 ? 9.824 -16.712 -14.619 1.00 73.81 91 TYR A CA 1
ATOM 691 C C . TYR A 1 91 ? 8.770 -15.656 -14.264 1.00 73.81 91 TYR A C 1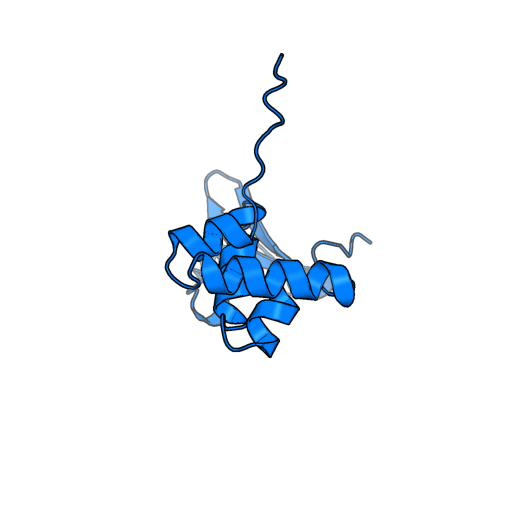
ATOM 693 O O . TYR A 1 91 ? 8.813 -15.088 -13.180 1.00 73.81 91 TYR A O 1
ATOM 701 N N . ASN A 1 92 ? 7.824 -15.395 -15.171 1.00 76.50 92 ASN A N 1
ATOM 702 C CA . ASN A 1 92 ? 6.772 -14.388 -15.037 1.00 76.50 92 ASN A CA 1
ATOM 703 C C . ASN A 1 92 ? 7.302 -13.025 -14.540 1.00 76.50 92 ASN A C 1
ATOM 705 O O . ASN A 1 92 ? 6.741 -12.402 -13.627 1.00 76.50 92 ASN A O 1
ATOM 709 N N . VAL A 1 93 ? 8.418 -12.607 -15.153 1.00 81.19 93 VAL A N 1
ATOM 710 C CA . VAL A 1 93 ? 9.152 -11.364 -14.890 1.00 81.19 93 VAL A CA 1
ATOM 711 C C . VAL A 1 93 ? 9.086 -10.431 -16.087 1.00 81.19 93 VAL A C 1
ATOM 713 O O . VAL A 1 93 ? 9.112 -10.869 -17.237 1.00 81.19 93 VAL A O 1
ATOM 716 N N . ILE A 1 94 ? 9.084 -9.131 -15.814 1.00 82.31 94 ILE A N 1
ATOM 717 C CA . ILE A 1 94 ? 9.188 -8.085 -16.832 1.00 82.31 94 ILE A CA 1
ATOM 718 C C . ILE A 1 94 ? 10.385 -7.196 -16.478 1.00 82.31 94 ILE A C 1
ATOM 720 O O . ILE A 1 94 ? 10.395 -6.629 -15.387 1.00 82.31 94 ILE A O 1
ATOM 724 N N . PRO A 1 95 ? 11.408 -7.053 -17.340 1.00 82.81 95 PRO A N 1
ATOM 725 C CA . PRO A 1 95 ? 12.481 -6.094 -17.097 1.00 82.81 95 PRO A CA 1
ATOM 726 C C . PRO A 1 95 ? 11.926 -4.672 -17.190 1.00 82.81 95 PRO A C 1
ATOM 728 O O . PRO A 1 95 ? 11.275 -4.329 -18.171 1.00 82.81 95 PRO A O 1
ATOM 731 N N . ILE A 1 96 ? 12.174 -3.852 -16.169 1.00 83.88 96 ILE A N 1
ATOM 732 C CA . ILE A 1 96 ? 11.646 -2.480 -16.084 1.00 83.88 96 ILE A CA 1
ATOM 733 C C . ILE A 1 96 ? 12.736 -1.419 -16.194 1.00 83.88 96 ILE A C 1
ATOM 735 O O . ILE A 1 96 ? 12.451 -0.284 -16.568 1.00 83.88 96 ILE A O 1
ATOM 739 N N . LYS A 1 97 ? 13.988 -1.764 -15.870 1.00 81.94 97 LYS A N 1
ATOM 740 C CA . LYS A 1 97 ? 15.104 -0.817 -15.897 1.00 81.94 97 LYS A CA 1
ATOM 741 C C . LYS A 1 97 ? 16.444 -1.538 -16.008 1.00 81.94 97 LYS A C 1
ATOM 743 O O . LYS A 1 97 ? 16.625 -2.568 -15.367 1.00 81.94 97 LYS A O 1
ATOM 748 N N . PHE A 1 98 ? 17.382 -0.978 -16.769 1.00 81.00 98 PHE A N 1
ATOM 749 C CA . PHE A 1 98 ? 18.755 -1.471 -16.864 1.00 81.00 98 PHE A CA 1
ATOM 750 C C . PHE A 1 98 ? 19.741 -0.303 -16.748 1.00 81.00 98 PHE A C 1
ATOM 752 O O . PHE A 1 98 ? 19.787 0.549 -17.629 1.00 81.00 98 PHE A O 1
ATOM 759 N N . GLU A 1 99 ? 20.495 -0.234 -15.649 1.00 81.44 99 GLU A N 1
ATOM 760 C CA . GLU A 1 99 ? 21.491 0.820 -15.394 1.00 81.44 99 GLU A CA 1
ATOM 761 C C . GLU A 1 99 ? 22.654 0.263 -14.563 1.00 81.44 99 GLU A C 1
ATOM 763 O O . GLU A 1 99 ? 22.430 -0.517 -13.643 1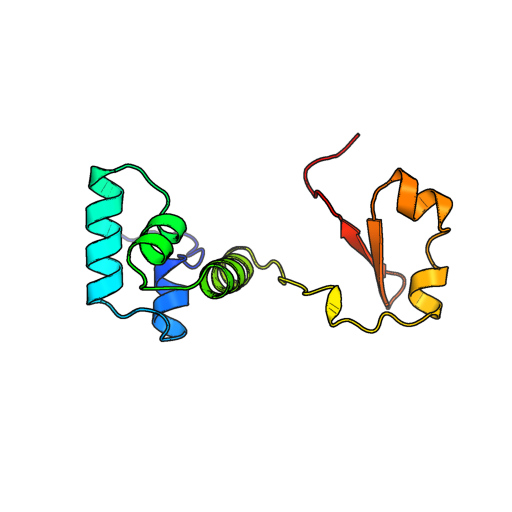.00 81.44 99 GLU A O 1
ATOM 768 N N . ASN A 1 100 ? 23.888 0.710 -14.832 1.00 82.12 100 ASN A N 1
ATOM 769 C CA . ASN A 1 100 ? 25.093 0.326 -14.074 1.00 82.12 100 ASN A CA 1
ATOM 770 C C . ASN A 1 100 ? 25.268 -1.200 -13.914 1.00 82.12 100 ASN A C 1
ATOM 772 O O . ASN A 1 100 ? 25.574 -1.672 -12.822 1.00 82.12 100 ASN A O 1
ATOM 776 N N . ASP A 1 101 ? 25.015 -1.964 -14.982 1.00 81.19 101 ASP A N 1
ATOM 777 C CA . ASP A 1 101 ? 25.019 -3.439 -14.992 1.00 81.19 101 ASP A CA 1
ATOM 778 C C . ASP A 1 101 ? 24.008 -4.104 -14.036 1.00 81.19 101 ASP A C 1
ATOM 780 O O . ASP A 1 101 ? 24.066 -5.309 -13.783 1.00 81.19 101 ASP A O 1
ATOM 784 N N . VAL A 1 102 ? 23.031 -3.345 -13.532 1.00 79.06 102 VAL A N 1
ATOM 785 C CA . VAL A 1 102 ? 21.932 -3.845 -12.704 1.00 79.06 102 VAL A CA 1
ATOM 786 C C . VAL A 1 102 ? 20.643 -3.853 -13.519 1.00 79.06 102 VAL A C 1
ATOM 788 O O . VAL A 1 102 ? 20.180 -2.817 -14.003 1.00 79.06 102 VAL A O 1
ATOM 791 N N . LEU A 1 103 ? 20.038 -5.037 -13.640 1.00 80.19 103 LEU A N 1
ATOM 792 C CA . LEU A 1 103 ? 18.719 -5.223 -14.237 1.00 80.19 103 LEU A CA 1
ATOM 793 C C . LEU A 1 103 ? 17.651 -5.275 -13.142 1.00 80.19 103 LEU A C 1
ATOM 795 O O . LEU A 1 103 ? 17.590 -6.224 -12.360 1.00 80.19 103 LEU A O 1
ATOM 799 N N . THR A 1 104 ? 16.772 -4.281 -13.125 1.00 80.81 104 THR A N 1
ATOM 800 C CA . THR A 1 104 ? 15.576 -4.293 -12.285 1.00 80.81 104 THR A CA 1
ATOM 801 C C . THR A 1 104 ? 14.448 -4.985 -13.038 1.00 80.81 104 THR A C 1
ATOM 803 O O . THR A 1 104 ? 14.090 -4.585 -14.151 1.00 80.81 104 THR A O 1
ATOM 806 N N . VAL A 1 105 ? 13.856 -6.001 -12.413 1.00 81.62 105 VAL A N 1
ATOM 807 C CA . VAL A 1 105 ? 12.708 -6.743 -12.942 1.00 81.62 105 VAL A CA 1
ATOM 808 C C . VAL A 1 105 ? 11.493 -6.568 -12.034 1.00 81.62 105 VAL A C 1
ATOM 810 O O . VAL A 1 105 ? 11.617 -6.531 -10.812 1.00 81.62 105 VAL A O 1
ATOM 813 N N . ALA A 1 106 ? 10.313 -6.466 -12.635 1.00 77.50 106 ALA A N 1
ATOM 814 C CA . ALA A 1 106 ? 9.037 -6.601 -11.956 1.00 77.50 106 ALA A CA 1
ATOM 815 C C . ALA A 1 106 ? 8.640 -8.081 -11.937 1.00 77.50 106 ALA A C 1
ATOM 817 O O . ALA A 1 106 ? 8.572 -8.725 -12.984 1.00 77.50 106 ALA A O 1
ATOM 818 N N . LEU A 1 107 ? 8.384 -8.605 -10.741 1.00 76.19 107 LEU A N 1
ATOM 819 C CA . LEU A 1 107 ? 7.820 -9.933 -10.519 1.00 76.19 107 LEU A CA 1
ATOM 820 C C . LEU A 1 107 ? 6.308 -9.797 -10.352 1.00 76.19 107 LEU A C 1
ATOM 822 O O . LEU A 1 107 ? 5.836 -8.919 -9.632 1.00 76.19 107 LEU A O 1
ATOM 826 N N . SER A 1 108 ? 5.560 -10.679 -11.003 1.00 65.56 108 SER A N 1
ATOM 827 C CA . SER A 1 108 ? 4.106 -10.789 -10.823 1.00 65.56 108 SER A CA 1
ATOM 828 C C . SER A 1 108 ? 3.714 -11.314 -9.435 1.00 65.56 108 SER A C 1
ATOM 830 O O . SER A 1 108 ? 2.688 -10.903 -8.902 1.00 65.56 108 SER A O 1
ATOM 832 N N . ASP A 1 109 ? 4.543 -12.173 -8.836 1.00 61.25 109 ASP A N 1
ATOM 833 C CA . ASP A 1 109 ? 4.409 -12.647 -7.458 1.00 61.25 109 ASP A CA 1
ATOM 834 C C . ASP A 1 109 ? 5.806 -12.779 -6.815 1.00 61.25 109 ASP A C 1
ATOM 836 O O . ASP A 1 109 ? 6.568 -13.677 -7.182 1.00 61.25 109 ASP A O 1
ATOM 840 N N . PRO A 1 110 ? 6.185 -11.893 -5.873 1.00 54.19 110 PRO A N 1
ATOM 841 C CA . PRO A 1 110 ? 7.502 -11.916 -5.238 1.00 54.19 110 PRO A CA 1
ATOM 842 C C . PRO A 1 110 ? 7.706 -13.089 -4.263 1.00 54.19 110 PRO A C 1
ATOM 844 O O . PRO A 1 110 ? 8.818 -13.258 -3.764 1.00 54.19 110 PRO A O 1
ATOM 847 N N . LEU A 1 111 ? 6.668 -13.884 -3.966 1.00 52.66 111 LEU A N 1
ATOM 848 C CA . LEU A 1 111 ? 6.744 -15.030 -3.050 1.00 52.66 111 LEU A CA 1
ATOM 849 C C . LEU A 1 111 ? 6.901 -16.376 -3.767 1.00 52.66 111 LEU A C 1
ATOM 851 O O . LEU A 1 111 ? 7.149 -17.386 -3.107 1.00 52.66 111 LEU A O 1
ATOM 855 N N . ASN A 1 112 ? 6.801 -16.408 -5.097 1.00 45.41 112 ASN A N 1
ATOM 856 C CA . ASN A 1 112 ? 6.947 -17.634 -5.872 1.00 45.41 112 ASN A CA 1
ATOM 857 C C . ASN A 1 112 ? 8.416 -17.858 -6.273 1.00 45.41 112 ASN A C 1
ATOM 859 O O . ASN A 1 112 ? 8.819 -17.653 -7.417 1.00 45.41 112 ASN A O 1
ATOM 863 N N . VAL A 1 113 ? 9.227 -18.238 -5.285 1.00 45.00 113 VAL A N 1
ATOM 864 C CA . VAL A 1 113 ? 10.557 -18.820 -5.498 1.00 45.00 113 VAL A CA 1
ATOM 865 C C . VAL A 1 113 ? 10.390 -20.324 -5.714 1.00 45.00 113 VAL A C 1
ATOM 867 O O . VAL A 1 113 ? 9.997 -21.039 -4.795 1.00 45.00 113 VAL A O 1
ATOM 870 N N . ASN A 1 114 ? 10.650 -20.789 -6.935 1.00 41.00 114 ASN A N 1
ATOM 871 C CA . ASN A 1 114 ? 10.671 -22.211 -7.291 1.00 41.00 114 ASN A CA 1
ATOM 872 C C . ASN A 1 114 ? 12.115 -22.704 -7.417 1.00 41.00 114 ASN A C 1
ATOM 874 O O . ASN A 1 114 ? 12.943 -21.923 -7.944 1.00 41.00 114 ASN A O 1
#

Sequence (114 aa):
MSEEGSKKRRLGDILLEKGIINQEQLKEALEEQKKSGRLLGELLISMGFASEKDILEALGVQTGTTVIDLSKMEIPDEVIKQVPASLAKVYNVIPIKFENDVLTVALSDPLNVN

Mean predicted aligned error: 13.83 Å

Radius of gyration: 18.97 Å; Cα contacts (8 Å, |Δi|>4): 94; chains: 1; bounding box: 41×36×56 Å